Protein AF-A0A1V5NQ70-F1 (afdb_monomer)

Solvent-accessible surface area (backbone atoms only — not comparable to full-atom values): 7126 Å² total; per-residue (Å²): 134,60,54,55,66,75,42,49,72,39,62,86,51,48,35,79,96,20,62,49,10,55,52,23,22,23,37,52,44,26,44,22,33,29,75,64,67,70,37,97,58,72,37,71,41,46,61,62,44,50,56,54,38,46,76,64,59,33,40,82,52,84,67,81,78,81,53,71,70,25,37,38,23,20,29,71,46,52,83,86,73,80,86,53,66,33,72,44,63,37,36,26,32,29,38,72,55,89,96,44,73,30,23,40,28,42,34,48,90,76,28,28,28,37,78,41,57,64,75,75,75,31,58,73,65,48,34,36,38,75,121

Foldseek 3Di:
DQLLVVQFPPQPQLDVVCVGLLQCFQQSAQVSCCVVVQAVDGDSAQVVVVVRNVVSVKDWDDDDVDDFFKKWFFFAADPPPPPDTDTRSGIFTWHDDPPDTWTFGGDSVVSGTHTDRSVVRHDIDTIIDHD

pLDDT: mean 95.33, std 4.66, range [55.78, 98.69]

Nearest PDB structures (foldseek):
  2im9-assembly1_A  TM=5.872E-01  e=6.403E-02  Legionella pneumophila subsp. pneumophila str. Philadelphia 1
  2ct3-assembly1_A  TM=3.508E-01  e=4.558E-01  Homo sapiens
  6vle-assembly1_B  TM=3.197E-01  e=4.846E-01  Homo sapiens
  7a2u-assembly1_A  TM=3.652E-01  e=2.246E+00  Homo sapiens
  4eik-assembly1_A  TM=3.786E-01  e=4.409E+00  Homo sapiens

Secondary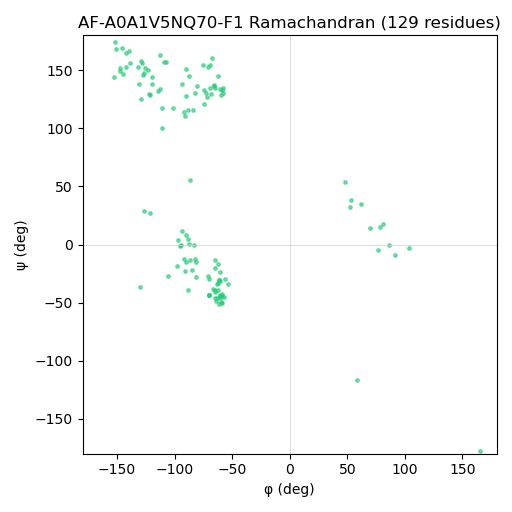 structure (DSSP, 8-state):
--TTGGGTT--TT--GGGGGGTT-HHHHHHHHHHHTTS-SS--S-HHHHHHHHHHTTEEE---SSP-TT-EEEE--S-SSSSSSPPTT-EEEEEEEETTEEEEEEEETTTTEEEEE-TTSSS-EEEEEEE-

Structure (mmCIF, N/CA/C/O backbone):
data_AF-A0A1V5NQ70-F1
#
_entry.id   AF-A0A1V5NQ70-F1
#
loop_
_atom_site.group_PDB
_atom_site.id
_atom_site.type_symbol
_atom_site.label_atom_id
_atom_site.label_alt_id
_atom_site.label_comp_id
_atom_site.label_asym_id
_atom_site.label_entity_id
_atom_site.label_seq_id
_atom_site.pdbx_PDB_ins_code
_atom_site.Cartn_x
_atom_site.Cartn_y
_atom_site.Cartn_z
_atom_site.occupancy
_atom_site.B_iso_or_equiv
_atom_site.auth_seq_id
_atom_site.auth_comp_id
_atom_site.auth_asym_id
_atom_site.auth_atom_id
_atom_site.pdbx_PDB_model_num
ATOM 1 N N . MET A 1 1 ? -1.990 -5.208 17.692 1.00 55.78 1 MET A N 1
ATOM 2 C CA . MET A 1 1 ? -0.879 -4.788 16.805 1.00 55.78 1 MET A CA 1
ATOM 3 C C . MET A 1 1 ? -1.252 -5.185 15.389 1.00 55.78 1 MET A C 1
ATOM 5 O O . MET A 1 1 ? -1.463 -6.371 15.173 1.00 55.78 1 MET A O 1
ATOM 9 N N . SER A 1 2 ? -1.404 -4.233 14.465 1.00 80.94 2 SER A N 1
ATOM 10 C CA . SER A 1 2 ? -1.753 -4.542 13.071 1.00 80.94 2 SER A CA 1
ATOM 11 C C . SER A 1 2 ? -0.662 -5.389 12.400 1.00 80.94 2 SER A C 1
ATOM 13 O O . SER A 1 2 ? 0.524 -5.207 12.679 1.00 80.94 2 SER A O 1
ATOM 15 N N . GLU A 1 3 ? -1.038 -6.313 11.509 1.00 94.56 3 GLU A N 1
ATOM 16 C CA . GLU A 1 3 ? -0.082 -7.167 10.774 1.00 94.56 3 GLU A CA 1
ATOM 17 C C . GLU A 1 3 ? 0.951 -6.343 9.992 1.00 94.56 3 GLU A C 1
ATOM 19 O O . GLU A 1 3 ? 2.108 -6.737 9.875 1.00 94.56 3 GLU A O 1
ATOM 24 N N . ALA A 1 4 ? 0.563 -5.144 9.547 1.00 94.75 4 ALA A N 1
ATOM 25 C CA . ALA A 1 4 ? 1.457 -4.171 8.935 1.00 94.75 4 ALA A CA 1
ATOM 26 C C . ALA A 1 4 ? 2.635 -3.787 9.847 1.00 94.75 4 ALA A C 1
ATOM 28 O O . ALA A 1 4 ? 3.783 -3.768 9.402 1.00 94.75 4 ALA A O 1
ATOM 29 N N . ARG A 1 5 ? 2.381 -3.528 11.138 1.00 94.31 5 ARG A N 1
ATOM 30 C CA . ARG A 1 5 ? 3.427 -3.127 12.094 1.00 94.31 5 ARG A CA 1
ATOM 31 C C . ARG A 1 5 ? 4.485 -4.203 12.297 1.00 94.31 5 ARG A C 1
ATOM 33 O O . ARG A 1 5 ? 5.653 -3.870 12.463 1.00 94.31 5 ARG A O 1
ATOM 40 N N . LYS A 1 6 ? 4.100 -5.479 12.239 1.00 95.38 6 LYS A N 1
ATOM 41 C CA . LYS A 1 6 ? 5.027 -6.607 12.426 1.00 95.38 6 LYS A CA 1
ATOM 42 C C . LYS A 1 6 ? 6.094 -6.696 11.330 1.00 95.38 6 LYS A C 1
ATOM 44 O O . LYS A 1 6 ? 7.117 -7.337 11.535 1.00 95.38 6 LYS A O 1
ATOM 49 N N . LEU A 1 7 ? 5.862 -6.073 10.172 1.00 96.69 7 LEU A N 1
ATOM 50 C CA . LEU A 1 7 ? 6.797 -6.102 9.048 1.00 96.69 7 LEU A CA 1
ATOM 51 C C . LEU A 1 7 ? 7.866 -5.004 9.119 1.00 96.69 7 LEU A C 1
ATOM 53 O O . LEU A 1 7 ? 8.844 -5.075 8.375 1.00 96.69 7 LEU A O 1
ATOM 57 N N . ILE A 1 8 ? 7.701 -3.996 9.980 1.00 96.44 8 ILE A N 1
ATOM 58 C CA . ILE A 1 8 ? 8.626 -2.860 10.083 1.00 96.44 8 ILE A CA 1
ATOM 59 C C . ILE A 1 8 ? 10.039 -3.361 10.408 1.00 96.44 8 ILE A C 1
ATOM 61 O O . ILE A 1 8 ? 10.235 -4.167 11.311 1.00 96.44 8 ILE A O 1
ATOM 65 N N . GLY A 1 9 ? 11.027 -2.890 9.645 1.00 96.31 9 GLY A N 1
ATOM 66 C CA . GLY A 1 9 ? 12.431 -3.285 9.787 1.00 96.31 9 GLY A CA 1
ATOM 67 C C . GLY A 1 9 ? 12.775 -4.665 9.217 1.00 96.31 9 GLY A C 1
ATOM 68 O O . GLY A 1 9 ? 13.951 -5.018 9.170 1.00 96.31 9 GLY A O 1
ATOM 69 N N . SER A 1 10 ? 11.794 -5.438 8.741 1.00 96.12 10 SER A N 1
ATOM 70 C CA . SER A 1 10 ? 12.039 -6.778 8.210 1.00 96.12 10 SER A CA 1
ATOM 71 C C . SER A 1 10 ? 12.875 -6.753 6.927 1.00 96.12 10 SER A C 1
ATOM 73 O O . SER A 1 10 ? 12.619 -5.976 6.006 1.00 96.12 10 SER A O 1
ATOM 75 N N . THR A 1 11 ? 13.846 -7.659 6.831 1.00 96.25 11 THR A N 1
ATOM 76 C CA . THR A 1 11 ? 14.681 -7.861 5.636 1.00 96.25 11 THR A CA 1
ATOM 77 C C . THR A 1 11 ? 14.164 -8.968 4.715 1.00 96.25 11 THR A C 1
ATOM 79 O O . THR A 1 11 ? 14.732 -9.175 3.645 1.00 96.25 11 THR A O 1
ATOM 82 N N . GLN A 1 12 ? 13.062 -9.642 5.073 1.00 96.50 12 GLN A N 1
ATOM 83 C CA . GLN A 1 12 ? 12.509 -10.775 4.311 1.00 96.50 12 GLN A CA 1
ATOM 84 C C . GLN A 1 12 ? 12.056 -10.408 2.886 1.00 96.50 12 GLN A C 1
ATOM 86 O O . GLN A 1 12 ? 11.862 -11.282 2.052 1.00 96.50 12 GLN A O 1
ATOM 91 N N . PHE A 1 13 ? 11.882 -9.114 2.601 1.00 96.81 13 PHE A N 1
ATOM 92 C CA . PHE A 1 13 ? 11.451 -8.599 1.299 1.00 96.81 13 PHE A CA 1
ATOM 93 C C . PHE A 1 13 ? 12.616 -8.282 0.354 1.00 96.81 13 PHE A C 1
ATOM 95 O O . PHE A 1 13 ? 12.406 -7.711 -0.713 1.00 96.81 13 PHE A O 1
ATOM 102 N N . ARG A 1 14 ? 13.850 -8.645 0.719 1.00 96.25 14 ARG A N 1
ATOM 103 C CA . ARG A 1 14 ? 15.037 -8.498 -0.135 1.00 96.25 14 ARG A CA 1
ATOM 104 C C . ARG A 1 14 ? 15.213 -9.714 -1.041 1.00 96.25 14 ARG A C 1
ATOM 106 O O . ARG A 1 14 ? 16.245 -10.377 -1.019 1.00 96.25 14 ARG A O 1
ATOM 113 N N . THR A 1 15 ? 14.176 -10.022 -1.808 1.00 95.81 15 THR A N 1
ATOM 114 C CA . THR A 1 15 ? 14.115 -11.195 -2.686 1.00 95.81 15 THR A CA 1
ATOM 115 C C . THR A 1 15 ? 14.222 -10.793 -4.158 1.00 95.81 15 THR A C 1
ATOM 117 O O . THR A 1 15 ? 13.950 -9.648 -4.520 1.00 95.81 15 THR A O 1
ATOM 120 N N . ALA A 1 16 ? 14.648 -11.727 -5.013 1.00 96.31 16 ALA A N 1
ATOM 121 C CA . ALA A 1 16 ? 14.955 -11.450 -6.419 1.00 96.31 16 ALA A CA 1
ATOM 122 C C . ALA A 1 16 ? 13.744 -10.950 -7.233 1.00 96.31 16 ALA A C 1
ATOM 124 O O . ALA A 1 16 ? 13.896 -10.088 -8.090 1.00 96.31 16 ALA A O 1
ATOM 125 N N . ASP A 1 17 ? 12.536 -11.422 -6.918 1.00 95.44 17 ASP A N 1
ATOM 126 C CA . ASP A 1 17 ? 11.275 -11.030 -7.568 1.00 95.44 17 ASP A CA 1
ATOM 127 C C . ASP A 1 17 ? 10.887 -9.555 -7.358 1.00 95.44 17 ASP A C 1
ATOM 129 O O . ASP A 1 17 ? 10.008 -9.044 -8.045 1.00 95.44 17 ASP A O 1
ATOM 133 N N . VAL A 1 18 ? 11.535 -8.860 -6.420 1.00 94.62 18 VAL A N 1
ATOM 134 C CA . VAL A 1 18 ? 11.312 -7.434 -6.120 1.00 94.62 18 VAL A CA 1
ATOM 135 C C . VAL A 1 18 ? 12.610 -6.632 -6.160 1.00 94.62 18 VAL A C 1
ATOM 137 O O . VAL A 1 18 ? 12.762 -5.645 -5.430 1.00 94.62 18 VAL A O 1
ATOM 140 N N . ASP A 1 19 ? 13.558 -7.091 -6.980 1.00 95.56 19 ASP A N 1
ATOM 141 C CA . ASP A 1 19 ? 14.886 -6.498 -7.141 1.00 95.56 19 ASP A CA 1
ATOM 142 C C . ASP A 1 19 ? 15.546 -6.211 -5.781 1.00 95.56 19 ASP A C 1
ATOM 144 O O . ASP A 1 19 ? 15.872 -5.080 -5.414 1.00 95.56 19 ASP A O 1
ATOM 148 N N . TYR A 1 20 ? 15.612 -7.253 -4.949 1.00 94.56 20 TYR A N 1
ATOM 149 C CA . TYR A 1 20 ? 16.228 -7.228 -3.621 1.00 94.56 20 TYR A CA 1
ATOM 150 C C . TYR A 1 20 ? 15.724 -6.096 -2.707 1.00 94.56 20 TYR A C 1
ATOM 152 O O . TYR A 1 20 ? 16.447 -5.613 -1.832 1.00 94.56 20 TYR A O 1
ATOM 160 N N . GLY A 1 21 ? 14.453 -5.710 -2.864 1.00 88.94 21 GLY A N 1
ATOM 161 C CA . GLY A 1 21 ? 13.767 -4.718 -2.036 1.00 88.94 21 GLY A CA 1
ATOM 162 C C . GLY A 1 21 ? 13.593 -3.348 -2.694 1.00 88.94 21 GLY A C 1
ATOM 163 O O . GLY A 1 21 ? 12.950 -2.482 -2.093 1.00 88.94 21 GLY A O 1
ATOM 164 N N . ASN A 1 22 ? 14.109 -3.134 -3.908 1.00 91.62 22 ASN A N 1
ATOM 165 C CA . ASN A 1 22 ? 13.921 -1.877 -4.637 1.00 91.62 22 ASN A CA 1
ATOM 166 C C . ASN A 1 22 ? 12.467 -1.704 -5.119 1.00 91.62 22 ASN A C 1
ATOM 168 O O . ASN A 1 22 ? 11.970 -0.578 -5.153 1.00 91.62 22 ASN A O 1
ATOM 172 N N . LEU A 1 23 ? 11.755 -2.801 -5.403 1.00 92.62 23 LEU A N 1
ATOM 173 C CA . LEU A 1 23 ? 10.385 -2.800 -5.946 1.00 92.62 23 LEU A CA 1
ATOM 174 C C . LEU A 1 23 ? 9.377 -3.532 -5.038 1.00 92.62 23 LEU A C 1
ATOM 176 O O . LEU A 1 23 ? 8.363 -4.054 -5.488 1.00 92.62 23 LEU A O 1
ATOM 180 N N . ALA A 1 24 ? 9.643 -3.586 -3.730 1.00 95.50 24 ALA A N 1
ATOM 181 C CA . ALA A 1 24 ? 8.886 -4.436 -2.807 1.00 95.50 24 ALA A CA 1
ATOM 182 C C . ALA A 1 24 ? 7.628 -3.798 -2.184 1.00 95.50 24 ALA A C 1
ATOM 184 O O . ALA A 1 24 ? 7.011 -4.415 -1.317 1.00 95.50 24 ALA A O 1
ATOM 185 N N . CYS A 1 25 ? 7.227 -2.581 -2.568 1.00 96.88 25 CYS A N 1
ATOM 186 C CA . CYS A 1 25 ? 6.134 -1.858 -1.897 1.00 96.88 25 CYS A CA 1
ATOM 187 C C . CYS A 1 25 ? 4.803 -2.618 -1.904 1.00 96.88 25 CYS A C 1
ATOM 189 O O . CYS A 1 25 ? 4.231 -2.851 -0.837 1.00 96.88 25 CYS A O 1
ATOM 191 N N . ALA A 1 26 ? 4.366 -3.095 -3.069 1.00 97.56 26 ALA A N 1
ATOM 192 C CA . ALA A 1 26 ? 3.159 -3.907 -3.185 1.00 97.56 26 ALA A CA 1
ATOM 193 C C . ALA A 1 26 ? 3.295 -5.253 -2.463 1.00 97.56 26 ALA A C 1
ATOM 195 O O . ALA A 1 26 ? 2.370 -5.661 -1.761 1.00 97.56 26 ALA A O 1
ATOM 196 N N . LYS A 1 27 ? 4.467 -5.900 -2.531 1.00 98.25 27 LYS A N 1
ATOM 197 C CA . LYS A 1 27 ? 4.720 -7.176 -1.842 1.00 98.25 27 LYS A CA 1
ATOM 198 C C . LYS A 1 27 ? 4.563 -7.049 -0.329 1.00 98.25 27 LYS A C 1
ATOM 200 O O . LYS A 1 27 ? 3.915 -7.884 0.295 1.00 98.25 27 LYS A O 1
ATOM 205 N N . VAL A 1 28 ? 5.134 -5.998 0.258 1.00 98.19 28 VAL A N 1
ATOM 206 C CA . VAL A 1 28 ? 5.040 -5.701 1.695 1.00 98.19 28 VAL A CA 1
ATOM 207 C C . VAL A 1 28 ? 3.590 -5.473 2.107 1.00 98.19 28 VAL A C 1
ATOM 209 O O . VAL A 1 28 ? 3.107 -6.106 3.047 1.00 98.19 28 VAL A O 1
ATOM 212 N N . VAL A 1 29 ? 2.879 -4.603 1.385 1.00 98.19 29 VAL A N 1
ATOM 213 C CA . VAL A 1 29 ? 1.486 -4.261 1.700 1.00 98.19 29 VAL A CA 1
ATOM 214 C C . VAL A 1 29 ? 0.569 -5.467 1.547 1.00 98.19 29 VAL A C 1
ATOM 216 O O . VAL A 1 29 ? -0.181 -5.785 2.467 1.00 98.19 29 VAL A O 1
ATOM 219 N N . THR A 1 30 ? 0.651 -6.191 0.435 1.00 98.25 3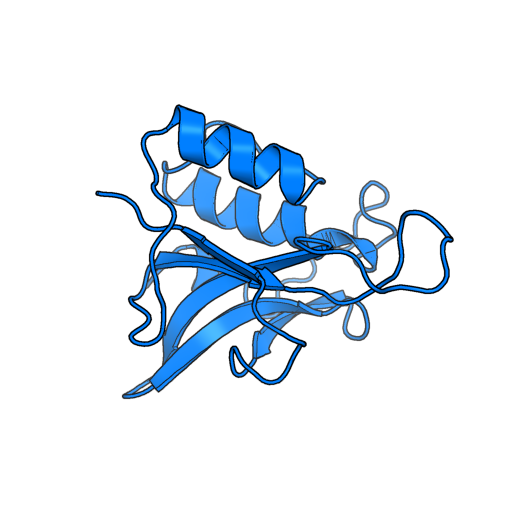0 THR A N 1
ATOM 220 C CA . THR A 1 30 ? -0.219 -7.351 0.207 1.00 98.25 30 THR A CA 1
ATOM 221 C C . THR A 1 30 ? 0.127 -8.533 1.102 1.00 98.25 30 THR A C 1
ATOM 223 O O . THR A 1 30 ? -0.774 -9.275 1.477 1.00 98.25 30 THR A O 1
ATOM 226 N N . THR A 1 31 ? 1.378 -8.666 1.552 1.00 98.38 31 THR A N 1
ATOM 227 C CA . THR A 1 31 ? 1.742 -9.625 2.608 1.00 98.38 31 THR A CA 1
ATOM 228 C C . THR A 1 31 ? 1.075 -9.262 3.934 1.00 98.38 31 THR A C 1
ATOM 230 O O . THR A 1 31 ? 0.472 -10.128 4.563 1.00 98.38 31 THR A O 1
ATOM 233 N N . ALA A 1 32 ? 1.108 -7.990 4.348 1.00 98.06 32 ALA A N 1
ATOM 234 C CA . ALA A 1 32 ? 0.402 -7.544 5.552 1.00 98.06 32 ALA A CA 1
ATOM 235 C C . ALA A 1 32 ? -1.117 -7.762 5.447 1.00 98.06 32 ALA A C 1
ATOM 237 O O . ALA A 1 32 ? -1.731 -8.264 6.387 1.00 98.06 32 ALA A O 1
ATOM 238 N N . LEU A 1 33 ? -1.717 -7.423 4.301 1.00 98.00 33 LEU A N 1
ATOM 239 C CA . LEU A 1 33 ? -3.148 -7.616 4.050 1.00 98.00 33 LEU A CA 1
ATOM 240 C C . LEU A 1 33 ? -3.532 -9.100 4.031 1.00 98.00 33 LEU A C 1
ATOM 242 O O . LEU A 1 33 ? -4.552 -9.465 4.611 1.00 98.00 33 LEU A O 1
ATOM 246 N N . LYS A 1 34 ? -2.708 -9.961 3.425 1.00 98.19 34 LYS A N 1
ATOM 247 C CA . LYS A 1 34 ? -2.906 -11.414 3.436 1.00 98.19 34 LYS A CA 1
ATOM 248 C C . LYS A 1 34 ? -2.818 -11.987 4.844 1.00 98.19 34 LYS A C 1
ATOM 250 O O . LYS A 1 34 ? -3.692 -12.746 5.248 1.00 98.19 34 LYS A O 1
ATOM 255 N N . ASN A 1 35 ? -1.810 -11.587 5.616 1.00 97.56 35 ASN A N 1
ATOM 256 C CA . ASN A 1 35 ? -1.664 -12.019 7.007 1.00 97.56 35 ASN A CA 1
ATOM 257 C C . ASN A 1 35 ? -2.854 -11.574 7.873 1.00 97.56 35 ASN A C 1
ATOM 259 O O . ASN A 1 35 ? -3.219 -12.272 8.813 1.00 97.56 35 ASN A O 1
ATOM 263 N N . ALA A 1 36 ? -3.482 -10.442 7.539 1.00 96.06 36 ALA A N 1
ATOM 264 C CA . ALA A 1 36 ? -4.686 -9.945 8.203 1.00 96.06 36 ALA A CA 1
ATOM 265 C C . ALA A 1 36 ? -5.994 -10.579 7.682 1.00 96.06 36 ALA A C 1
ATOM 267 O O . ALA A 1 36 ? -7.071 -10.204 8.142 1.00 96.06 36 ALA A O 1
ATOM 268 N N . GLY A 1 37 ? -5.930 -11.486 6.698 1.00 96.12 37 GLY A N 1
ATOM 269 C CA . GLY A 1 37 ? -7.105 -12.085 6.054 1.00 96.12 37 GLY A CA 1
ATOM 270 C C . GLY A 1 37 ? -7.908 -11.121 5.169 1.00 96.12 37 GLY A C 1
ATOM 271 O O . GLY A 1 37 ? -9.052 -11.405 4.822 1.00 96.12 37 GLY A O 1
ATOM 272 N N . ALA A 1 38 ? -7.347 -9.960 4.816 1.00 96.50 38 ALA A N 1
ATOM 273 C CA . ALA A 1 38 ? -7.995 -8.981 3.944 1.00 96.50 38 ALA A CA 1
ATOM 274 C C . ALA A 1 38 ? -7.859 -9.326 2.452 1.00 96.50 38 ALA A C 1
ATOM 276 O O . ALA A 1 38 ? -8.733 -8.961 1.666 1.00 96.50 38 ALA A O 1
ATOM 277 N N . LEU A 1 39 ? -6.784 -10.027 2.081 1.00 97.25 39 LEU A N 1
ATOM 278 C CA . LEU A 1 39 ? -6.524 -10.569 0.746 1.00 97.25 39 LEU A CA 1
ATOM 279 C C . LEU A 1 39 ? -6.180 -12.060 0.848 1.00 97.25 39 LEU A C 1
ATOM 281 O O . LEU A 1 39 ? -5.673 -12.508 1.873 1.00 97.25 39 LEU A O 1
ATOM 285 N N . ASP A 1 40 ? -6.391 -12.814 -0.230 1.00 97.00 40 ASP A N 1
ATOM 286 C CA . ASP A 1 40 ? -6.076 -14.253 -0.253 1.00 97.00 40 ASP A CA 1
ATOM 287 C C . ASP A 1 40 ? -4.641 -14.524 -0.750 1.00 97.00 40 ASP A C 1
ATOM 289 O O . ASP A 1 40 ? -4.040 -15.556 -0.445 1.00 97.00 40 ASP A O 1
ATOM 293 N N . SER A 1 41 ? -4.064 -13.585 -1.505 1.00 97.31 41 SER A N 1
ATOM 294 C CA . SER A 1 41 ? -2.766 -13.721 -2.169 1.00 97.31 41 SER A CA 1
ATOM 295 C C . SER A 1 41 ? -1.934 -12.434 -2.100 1.00 97.31 41 SER A C 1
ATOM 297 O O . SER A 1 41 ? -2.418 -11.365 -1.728 1.00 97.31 41 SER A O 1
ATOM 299 N N . VAL A 1 42 ? -0.644 -12.566 -2.422 1.00 97.81 42 VAL A N 1
ATOM 300 C CA . VAL A 1 42 ? 0.320 -11.460 -2.513 1.00 97.81 42 VAL A CA 1
ATOM 301 C C . VAL A 1 42 ? 0.376 -10.972 -3.960 1.00 97.81 42 VAL A C 1
ATOM 303 O O . VAL A 1 42 ? 0.421 -11.788 -4.877 1.00 97.81 42 VAL A O 1
ATOM 306 N N . SER A 1 43 ? 0.427 -9.654 -4.154 1.00 97.25 43 SER A N 1
ATOM 307 C CA . SER A 1 43 ? 0.657 -9.014 -5.452 1.00 97.25 43 SER A CA 1
ATOM 308 C C . SER A 1 43 ? 1.924 -8.166 -5.410 1.00 97.25 43 SER A C 1
ATOM 310 O O . SER A 1 43 ? 2.239 -7.528 -4.404 1.00 97.25 43 SER A O 1
ATOM 312 N N . LEU A 1 44 ? 2.647 -8.145 -6.529 1.00 96.88 44 LEU A N 1
ATOM 313 C CA . LEU A 1 44 ? 3.824 -7.297 -6.727 1.00 96.88 44 LEU A CA 1
ATOM 314 C C . LEU A 1 44 ? 3.479 -5.971 -7.425 1.00 96.88 44 LEU A C 1
ATOM 316 O O . LEU A 1 44 ? 4.360 -5.144 -7.634 1.00 96.88 44 LEU A O 1
ATOM 320 N N . ASN A 1 45 ? 2.205 -5.741 -7.762 1.00 96.00 45 ASN A N 1
ATOM 321 C CA . ASN A 1 45 ? 1.749 -4.566 -8.501 1.00 96.00 45 ASN A CA 1
ATOM 322 C C . ASN A 1 45 ? 0.705 -3.766 -7.701 1.00 96.00 45 ASN A C 1
ATOM 324 O O . ASN A 1 45 ? -0.299 -4.315 -7.237 1.00 96.00 45 ASN A O 1
ATOM 328 N N . CYS A 1 46 ? 0.926 -2.455 -7.561 1.00 97.06 46 CYS A N 1
ATOM 329 C CA . CYS A 1 46 ? 0.030 -1.552 -6.833 1.00 97.06 46 CYS A CA 1
ATOM 330 C C . CYS A 1 46 ? -1.381 -1.494 -7.438 1.00 97.06 46 CYS A C 1
ATOM 332 O O . CYS A 1 46 ? -2.354 -1.562 -6.696 1.00 97.06 46 CYS A O 1
ATOM 334 N N . ARG A 1 47 ? -1.506 -1.422 -8.769 1.00 95.56 47 ARG A N 1
ATOM 335 C CA . ARG A 1 47 ? -2.803 -1.312 -9.458 1.00 95.56 47 ARG A CA 1
ATOM 336 C C . ARG A 1 47 ? -3.584 -2.614 -9.353 1.00 95.56 47 ARG A C 1
ATOM 338 O O . ARG A 1 47 ? -4.730 -2.594 -8.933 1.00 95.56 47 ARG A O 1
ATOM 345 N N . SER A 1 48 ? -2.922 -3.753 -9.554 1.00 97.06 48 SER A N 1
ATOM 346 C CA . SER A 1 48 ? -3.556 -5.054 -9.303 1.00 97.06 48 SER A CA 1
ATOM 347 C C . SER A 1 48 ? -3.993 -5.211 -7.842 1.00 97.06 48 SER A C 1
ATOM 349 O O . SER A 1 48 ? -4.986 -5.869 -7.562 1.00 97.06 48 SER A O 1
ATOM 351 N N . THR A 1 49 ? -3.279 -4.594 -6.891 1.00 97.88 49 THR A N 1
ATOM 352 C CA . THR A 1 49 ? -3.700 -4.580 -5.479 1.00 97.88 49 THR A CA 1
ATOM 353 C C . THR A 1 49 ? -4.994 -3.785 -5.282 1.00 97.88 49 THR A C 1
ATOM 355 O O . THR A 1 49 ? -5.839 -4.216 -4.501 1.00 97.88 49 THR A O 1
ATOM 358 N N . VAL A 1 50 ? -5.183 -2.669 -5.997 1.00 98.06 50 VAL A N 1
ATOM 359 C CA . VAL A 1 50 ? 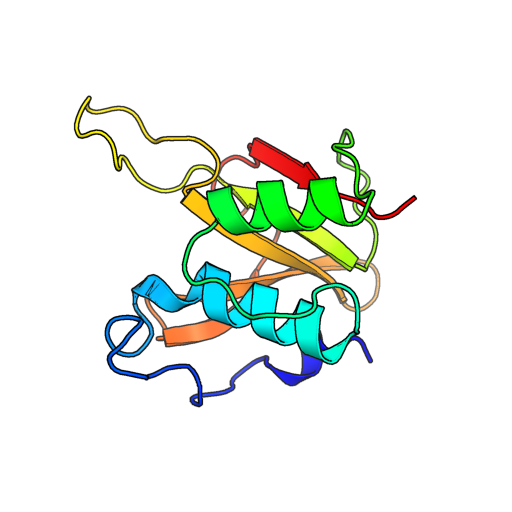-6.450 -1.913 -5.998 1.00 98.06 50 VAL A CA 1
ATOM 360 C C . VAL A 1 50 ? -7.591 -2.800 -6.493 1.00 98.06 50 VAL A C 1
ATOM 362 O O . VAL A 1 50 ? -8.582 -2.951 -5.778 1.00 98.06 50 VAL A O 1
ATOM 365 N N . ASP A 1 51 ? -7.411 -3.474 -7.632 1.00 97.94 51 ASP A N 1
ATOM 366 C CA . ASP A 1 51 ? -8.429 -4.371 -8.199 1.00 97.94 51 ASP A CA 1
ATOM 367 C C . ASP A 1 51 ? -8.804 -5.494 -7.218 1.00 97.94 51 ASP A C 1
ATOM 369 O O . ASP A 1 51 ? -9.982 -5.778 -6.985 1.00 97.94 51 ASP A O 1
ATOM 373 N N . MET A 1 52 ? -7.803 -6.104 -6.572 1.00 97.94 52 MET A N 1
ATOM 374 C CA . MET A 1 52 ? -8.014 -7.139 -5.554 1.00 97.94 52 MET A CA 1
ATOM 375 C C . MET A 1 52 ? -8.791 -6.618 -4.338 1.00 97.94 52 MET A C 1
ATOM 377 O O . MET A 1 52 ? -9.634 -7.331 -3.790 1.00 97.94 52 MET A O 1
ATOM 381 N N . LEU A 1 53 ? -8.519 -5.390 -3.895 1.00 98.19 53 LEU A N 1
ATOM 382 C CA . LEU A 1 53 ? -9.217 -4.775 -2.767 1.00 98.19 53 LEU A CA 1
ATOM 383 C C . LEU A 1 53 ? -10.667 -4.436 -3.124 1.00 98.19 53 LEU A C 1
ATOM 385 O O . LEU A 1 53 ? -11.569 -4.745 -2.339 1.00 98.19 53 LEU A O 1
ATOM 389 N N . HIS A 1 54 ? -10.921 -3.874 -4.310 1.00 98.19 54 HIS A N 1
ATOM 390 C CA . HIS A 1 54 ? -12.285 -3.656 -4.808 1.00 98.19 54 HIS A CA 1
ATOM 391 C C . HIS A 1 54 ? -13.060 -4.974 -4.912 1.00 98.19 54 HIS A C 1
ATOM 393 O O . HIS A 1 54 ? -14.193 -5.047 -4.437 1.00 98.19 54 HIS A O 1
ATOM 399 N N . ALA A 1 55 ? -12.435 -6.044 -5.415 1.00 97.56 55 ALA A N 1
ATOM 400 C CA . ALA A 1 55 ? -13.039 -7.380 -5.455 1.00 97.56 55 ALA A CA 1
ATOM 401 C C . ALA A 1 55 ? -13.382 -7.932 -4.055 1.00 97.56 55 ALA A C 1
ATOM 403 O O . ALA A 1 55 ? -14.278 -8.762 -3.910 1.00 97.56 55 ALA A O 1
ATOM 404 N N . LYS A 1 56 ? -12.706 -7.446 -3.007 1.00 97.12 56 LYS A N 1
ATOM 405 C CA . LYS A 1 56 ? -12.990 -7.746 -1.592 1.00 97.12 56 LYS A CA 1
ATOM 406 C C . LYS A 1 56 ? -13.925 -6.728 -0.923 1.00 97.12 56 LYS A C 1
ATOM 408 O O . LYS A 1 56 ? -14.058 -6.740 0.302 1.00 97.12 56 LYS A O 1
ATOM 413 N N . GLY A 1 57 ? -14.570 -5.853 -1.697 1.00 97.19 57 GLY A N 1
ATOM 414 C CA . GLY A 1 57 ? -15.565 -4.889 -1.217 1.00 97.19 57 GLY A CA 1
ATOM 415 C C . GLY A 1 57 ? -14.988 -3.647 -0.532 1.00 97.19 57 GLY A C 1
ATOM 416 O O . GLY A 1 57 ? -15.715 -2.934 0.168 1.00 97.19 57 GLY A O 1
ATOM 417 N N . TRP A 1 58 ? -13.691 -3.378 -0.696 1.00 98.06 58 TRP A N 1
ATOM 418 C CA . TRP A 1 58 ? -13.102 -2.110 -0.267 1.00 98.06 58 TRP A CA 1
ATOM 419 C C . TRP A 1 58 ? -13.578 -0.977 -1.171 1.00 98.06 58 TRP A C 1
ATOM 421 O O . TRP A 1 58 ? -13.907 -1.196 -2.336 1.00 98.06 58 TRP A O 1
ATOM 431 N N . LYS A 1 59 ? -13.608 0.241 -0.635 1.00 98.00 59 LYS A N 1
ATOM 432 C CA . LYS A 1 59 ? -14.074 1.432 -1.349 1.00 98.00 59 LYS A CA 1
ATOM 433 C C . LYS A 1 59 ? -13.029 2.527 -1.308 1.00 98.00 59 LYS A C 1
ATOM 435 O O . LYS A 1 59 ? -12.330 2.678 -0.306 1.00 98.00 59 LYS A O 1
ATOM 440 N N . ASP A 1 60 ? -12.982 3.315 -2.373 1.00 97.81 60 ASP A N 1
ATOM 441 C CA . ASP A 1 60 ? -12.245 4.570 -2.380 1.00 97.81 60 ASP A CA 1
ATOM 442 C C . ASP A 1 60 ? -12.941 5.586 -1.476 1.00 97.81 60 ASP A C 1
ATOM 444 O O . ASP A 1 60 ? -14.166 5.733 -1.504 1.00 97.81 60 ASP A O 1
ATOM 448 N N . VAL A 1 61 ? -12.160 6.279 -0.655 1.00 97.62 61 VAL A N 1
ATOM 449 C CA . VAL A 1 61 ? -12.650 7.291 0.282 1.00 97.62 61 VAL A CA 1
ATOM 450 C C . VAL A 1 61 ? -11.819 8.560 0.179 1.00 97.62 61 VAL A C 1
ATOM 452 O O . VAL A 1 61 ? -10.633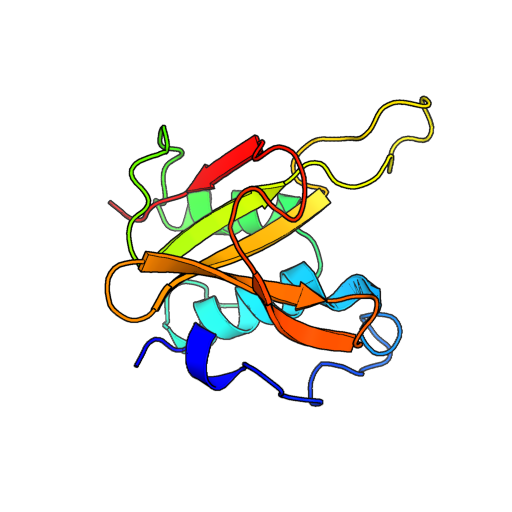 8.530 -0.144 1.00 97.62 61 VAL A O 1
ATOM 455 N N . SER A 1 62 ? -12.433 9.692 0.510 1.00 95.56 62 SER A N 1
ATOM 456 C CA . SER A 1 62 ? -11.701 10.941 0.702 1.00 95.56 62 SER A CA 1
ATOM 457 C C . SER A 1 62 ? -10.945 10.901 2.031 1.00 95.56 62 SER A C 1
ATO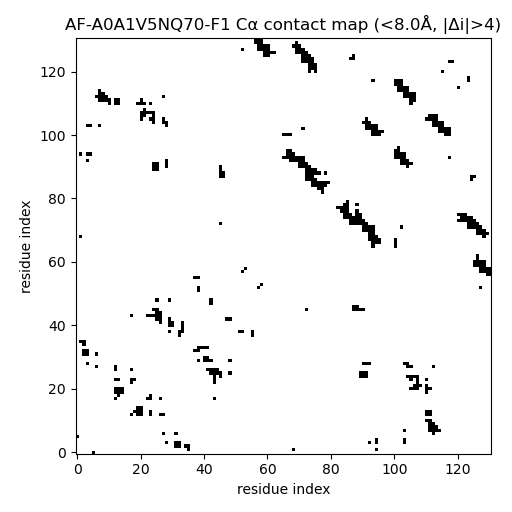M 459 O O . SER A 1 62 ? -11.507 10.538 3.068 1.00 95.56 62 SER A O 1
ATOM 461 N N . ALA A 1 63 ? -9.672 11.288 2.003 1.00 91.00 63 ALA A N 1
ATOM 462 C CA . ALA A 1 63 ? -8.848 11.461 3.189 1.00 91.00 63 ALA A CA 1
ATOM 463 C C . ALA A 1 63 ? -7.921 12.675 3.006 1.00 91.00 63 ALA A C 1
ATOM 465 O O . ALA A 1 63 ? -7.554 12.983 1.868 1.00 91.00 63 ALA A O 1
ATOM 466 N N . PRO A 1 64 ? -7.507 13.341 4.099 1.00 89.19 64 PRO A N 1
ATOM 467 C CA . PRO A 1 64 ? -7.827 13.051 5.508 1.00 89.19 64 PRO A CA 1
ATOM 468 C C . PRO A 1 64 ? -9.317 13.274 5.885 1.00 89.19 64 PRO A C 1
ATOM 470 O O . PRO A 1 64 ? -10.015 13.982 5.162 1.00 89.19 64 PRO A O 1
ATOM 473 N N . PRO A 1 65 ? -9.819 12.680 6.997 1.00 93.06 65 PRO A N 1
ATOM 474 C CA . PRO A 1 65 ? -9.075 11.918 8.005 1.00 93.06 65 PRO A CA 1
ATOM 475 C C . PRO A 1 65 ? -8.775 10.464 7.600 1.00 93.06 65 PRO A C 1
ATOM 477 O O . PRO A 1 65 ? -9.641 9.723 7.118 1.00 93.06 65 PRO A O 1
ATOM 480 N N . TYR A 1 66 ? -7.534 10.048 7.865 1.00 95.62 66 TYR A N 1
ATOM 481 C CA . TYR A 1 66 ? -7.109 8.652 7.765 1.00 95.62 66 TYR A CA 1
ATOM 482 C C . TYR A 1 66 ? -7.628 7.827 8.949 1.00 95.62 66 TYR A C 1
ATOM 484 O O . TYR A 1 66 ? -7.858 8.354 10.041 1.00 95.62 66 TYR A O 1
ATOM 492 N N . LYS A 1 67 ? -7.784 6.522 8.735 1.00 95.38 67 LYS A N 1
ATOM 493 C CA . LYS A 1 67 ? -8.076 5.523 9.766 1.00 95.38 67 LYS A CA 1
ATOM 494 C C . LYS A 1 67 ? -7.036 4.409 9.708 1.00 95.38 67 LYS A C 1
ATOM 496 O O . LYS A 1 67 ? -6.468 4.125 8.656 1.00 95.38 67 LYS A O 1
ATOM 501 N N . GLU A 1 68 ? -6.785 3.771 10.848 1.00 95.44 68 GLU A N 1
ATOM 502 C CA . GLU A 1 68 ? -5.921 2.591 10.888 1.00 95.44 68 GLU A CA 1
ATOM 503 C C . GLU A 1 68 ? -6.492 1.490 9.984 1.00 95.44 68 GLU A C 1
ATOM 505 O O . GLU A 1 68 ? -7.687 1.204 10.026 1.00 95.44 68 GLU A O 1
ATOM 510 N N . GLY A 1 69 ? -5.630 0.890 9.163 1.00 96.19 69 GLY A N 1
ATOM 511 C CA . GLY A 1 69 ? -6.002 -0.121 8.177 1.00 96.19 69 GLY A CA 1
ATOM 512 C C . GLY A 1 69 ? -6.330 0.423 6.786 1.00 96.19 69 GLY A C 1
ATOM 513 O O . GLY A 1 69 ? -6.440 -0.384 5.866 1.00 96.19 69 GLY A O 1
ATOM 514 N N . ASP A 1 70 ? -6.434 1.744 6.596 1.00 97.88 70 ASP A N 1
ATOM 515 C CA . ASP A 1 70 ? -6.572 2.315 5.252 1.00 97.88 70 ASP A CA 1
ATOM 516 C C . ASP A 1 70 ? -5.382 1.914 4.378 1.00 97.88 70 ASP A C 1
ATOM 518 O O . ASP A 1 70 ? -4.226 2.031 4.792 1.00 97.88 70 ASP A O 1
ATOM 522 N N . VAL A 1 71 ? -5.655 1.492 3.148 1.00 98.31 71 VAL A N 1
ATOM 523 C CA . VAL A 1 71 ? -4.620 1.316 2.128 1.00 98.31 71 VAL A CA 1
ATOM 524 C C . VAL A 1 71 ? -4.480 2.633 1.384 1.00 98.31 71 VAL A C 1
ATOM 526 O O . VAL A 1 71 ? -5.464 3.192 0.912 1.00 98.31 71 VAL A O 1
ATOM 529 N N . ILE A 1 72 ? -3.262 3.144 1.287 1.00 98.38 72 ILE A N 1
ATOM 530 C CA . ILE A 1 72 ? -2.962 4.440 0.682 1.00 98.38 72 ILE A CA 1
ATOM 531 C C . ILE A 1 72 ? -2.017 4.254 -0.498 1.00 98.38 72 ILE A C 1
ATOM 533 O O . ILE A 1 72 ? -1.080 3.456 -0.425 1.00 98.38 72 ILE A O 1
ATOM 537 N N . LEU A 1 73 ? -2.271 4.980 -1.584 1.00 98.44 73 LEU A N 1
ATOM 538 C CA . LEU A 1 73 ? -1.432 4.980 -2.772 1.00 98.44 73 LEU A CA 1
ATOM 539 C C . LEU A 1 73 ? -0.945 6.387 -3.106 1.00 98.44 73 LEU A C 1
ATOM 541 O O . LEU A 1 73 ? -1.617 7.384 -2.826 1.00 98.44 73 LEU A O 1
ATOM 545 N N . TRP A 1 74 ? 0.234 6.445 -3.719 1.00 98.12 74 TRP A N 1
ATOM 546 C CA . TRP A 1 74 ? 0.902 7.688 -4.084 1.00 98.12 74 TRP A CA 1
ATOM 547 C C . TRP A 1 74 ? 1.340 7.714 -5.540 1.00 98.12 74 TRP A C 1
ATOM 549 O O . TRP A 1 74 ? 1.610 6.678 -6.151 1.00 98.12 74 TRP A O 1
ATOM 559 N N . LYS A 1 75 ? 1.526 8.940 -6.029 1.00 96.25 75 LYS A N 1
ATOM 560 C CA . LYS A 1 75 ? 2.234 9.279 -7.263 1.00 96.25 75 LYS A CA 1
ATOM 561 C C . LYS A 1 75 ? 3.713 9.544 -6.966 1.00 96.25 75 LYS A C 1
ATOM 563 O O . LYS A 1 75 ? 4.044 10.514 -6.286 1.00 96.25 75 LYS A O 1
ATOM 568 N N . THR A 1 76 ? 4.616 8.706 -7.471 1.00 95.06 76 THR A N 1
ATOM 569 C CA . THR A 1 76 ? 6.052 8.733 -7.112 1.00 95.06 76 THR A CA 1
ATOM 570 C C . THR A 1 76 ? 7.009 8.734 -8.302 1.00 95.06 76 THR A C 1
ATOM 572 O O . THR A 1 76 ? 8.013 9.452 -8.234 1.00 95.06 76 THR A O 1
ATOM 575 N N . TYR A 1 77 ? 6.703 8.025 -9.391 1.00 91.69 77 TYR A N 1
ATOM 576 C CA . TYR A 1 77 ? 7.531 7.958 -10.603 1.00 91.69 77 TYR A CA 1
ATOM 577 C C . TYR A 1 77 ? 6.676 7.935 -11.877 1.00 91.69 77 TYR A C 1
ATOM 579 O O . TYR A 1 77 ? 5.465 7.755 -11.809 1.00 91.69 77 TYR A O 1
ATOM 587 N N . ASP A 1 78 ? 7.314 8.183 -13.015 1.00 93.38 78 ASP A N 1
ATOM 588 C CA . ASP A 1 78 ? 6.732 8.057 -14.353 1.00 93.38 78 ASP A CA 1
ATOM 589 C C . ASP A 1 78 ? 7.007 6.631 -14.855 1.00 93.38 78 ASP A C 1
ATOM 591 O O . ASP A 1 78 ? 8.166 6.248 -15.026 1.00 93.38 78 ASP A O 1
ATOM 595 N N . TYR A 1 79 ? 5.962 5.812 -14.970 1.00 88.25 79 TYR A N 1
ATOM 596 C CA . TYR A 1 79 ? 6.059 4.448 -15.500 1.00 88.25 79 TYR A CA 1
ATOM 597 C C . TYR A 1 79 ? 5.675 4.373 -16.980 1.00 88.25 79 TYR A C 1
ATOM 599 O O . TYR A 1 79 ? 6.006 3.376 -17.622 1.00 88.25 79 TYR A O 1
ATOM 607 N N . THR A 1 80 ? 4.963 5.375 -17.505 1.00 91.31 80 THR A N 1
ATOM 608 C CA . THR A 1 80 ? 4.533 5.414 -18.911 1.00 91.31 80 THR A CA 1
ATOM 609 C C . THR A 1 80 ? 5.606 5.983 -19.838 1.00 91.31 80 THR A C 1
ATOM 611 O O . THR A 1 80 ? 5.617 5.663 -21.027 1.00 91.31 80 THR A O 1
ATOM 614 N N . GLY A 1 81 ? 6.542 6.760 -19.293 1.00 92.81 81 GLY A N 1
ATOM 615 C CA . GLY A 1 81 ? 7.618 7.425 -20.020 1.00 92.81 81 GLY A CA 1
ATOM 616 C C . GLY A 1 81 ? 7.186 8.724 -20.702 1.00 92.81 81 GLY A C 1
ATOM 617 O O . GLY A 1 81 ? 7.878 9.172 -21.617 1.00 92.81 81 GLY A O 1
ATOM 618 N N . ASP A 1 82 ? 6.055 9.313 -20.306 1.00 94.88 82 ASP A N 1
ATOM 619 C CA . ASP A 1 82 ? 5.513 10.544 -20.898 1.00 94.88 82 ASP A CA 1
ATOM 620 C C . ASP A 1 82 ? 6.067 11.837 -20.260 1.00 94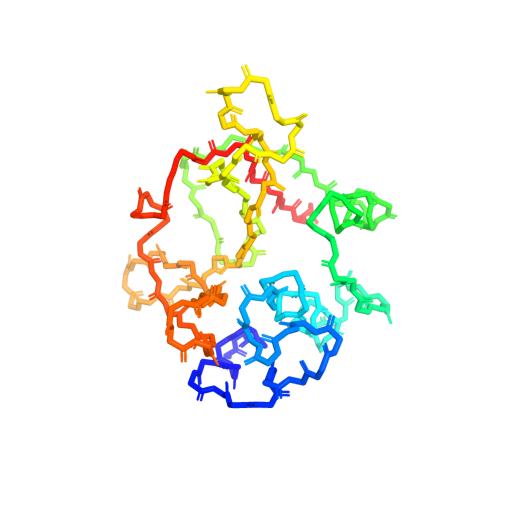.88 82 ASP A C 1
ATOM 622 O O . ASP A 1 82 ? 5.726 12.948 -20.676 1.00 94.88 82 ASP A O 1
ATOM 626 N N . GLY A 1 83 ? 6.954 11.707 -19.271 1.00 94.38 83 GLY A N 1
ATOM 627 C CA . GLY A 1 83 ? 7.540 12.806 -18.508 1.00 94.38 83 GLY A CA 1
ATOM 628 C C . GLY A 1 83 ? 6.700 13.243 -17.305 1.00 94.38 83 GLY A C 1
ATOM 629 O O . GLY A 1 83 ? 7.116 14.145 -16.567 1.00 94.38 83 GLY A O 1
ATOM 630 N N . VAL A 1 84 ? 5.544 12.621 -17.062 1.00 94.00 84 VAL A N 1
ATOM 631 C CA . VAL A 1 84 ? 4.625 12.936 -15.967 1.00 94.00 84 VAL A CA 1
ATOM 632 C C . VAL A 1 84 ? 4.561 11.767 -14.992 1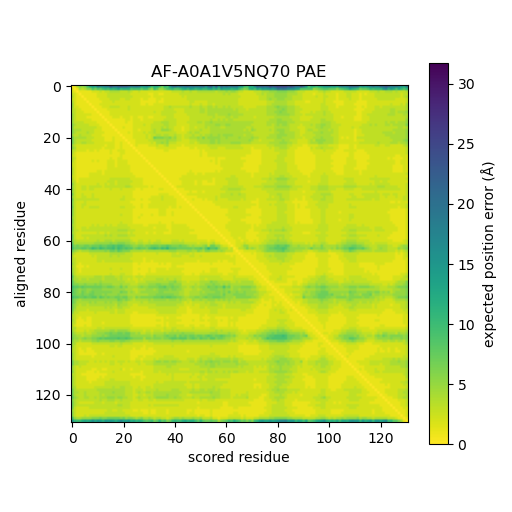.00 94.00 84 VAL A C 1
ATOM 634 O O . VAL A 1 84 ? 4.365 10.613 -15.338 1.00 94.00 84 VAL A O 1
ATOM 637 N N . LYS A 1 85 ? 4.682 12.063 -13.693 1.00 94.06 85 LYS A N 1
ATOM 638 C CA . LYS A 1 85 ? 4.517 11.021 -12.675 1.00 94.06 85 LYS A CA 1
ATOM 639 C C . LYS A 1 85 ? 3.092 10.482 -12.677 1.00 94.06 85 LYS A C 1
ATOM 641 O O . LYS A 1 85 ? 2.119 11.244 -12.587 1.00 94.06 85 LYS A O 1
ATOM 646 N N . ASP A 1 86 ? 2.988 9.170 -12.622 1.00 94.81 86 ASP A N 1
ATOM 647 C CA . ASP A 1 86 ? 1.730 8.454 -12.707 1.00 94.81 86 ASP A CA 1
ATOM 648 C C . ASP A 1 86 ? 1.067 8.230 -11.346 1.00 94.81 86 ASP A C 1
ATOM 650 O O . ASP A 1 86 ? 1.749 8.118 -10.323 1.00 94.81 86 ASP A O 1
ATOM 654 N N . PRO A 1 87 ? -0.271 8.135 -11.293 1.00 95.44 87 PRO A N 1
ATOM 655 C CA . PRO A 1 87 ? -0.966 7.754 -10.074 1.00 95.44 87 PRO A CA 1
ATOM 656 C C . PRO A 1 87 ? -0.721 6.288 -9.702 1.00 95.44 87 PRO A C 1
ATOM 658 O O . PRO A 1 87 ? -0.487 5.440 -10.564 1.00 95.44 87 PRO A O 1
ATOM 661 N N . ASP A 1 88 ? -0.845 5.981 -8.411 1.00 96.19 88 ASP A N 1
ATOM 662 C CA . ASP A 1 88 ? -0.849 4.614 -7.880 1.00 96.19 88 ASP A CA 1
ATOM 663 C C . ASP A 1 88 ? 0.460 3.829 -8.136 1.00 96.19 88 ASP A C 1
ATOM 665 O O . ASP A 1 88 ? 0.457 2.616 -8.346 1.00 96.19 88 ASP A O 1
ATOM 669 N N . THR A 1 89 ? 1.606 4.516 -8.104 1.00 96.25 89 THR A N 1
ATOM 670 C CA . THR A 1 89 ? 2.948 3.938 -8.325 1.00 96.25 89 THR A CA 1
ATOM 671 C C . THR A 1 89 ? 3.647 3.484 -7.043 1.00 96.25 89 THR A C 1
ATOM 673 O O . THR A 1 89 ? 4.645 2.766 -7.101 1.00 96.25 89 THR A O 1
ATOM 676 N N . HIS A 1 90 ? 3.137 3.867 -5.873 1.00 97.81 90 HIS A N 1
ATOM 677 C CA . HIS A 1 90 ? 3.592 3.380 -4.565 1.00 97.81 90 HIS A CA 1
ATOM 678 C C . HIS A 1 90 ? 2.398 3.115 -3.653 1.00 97.81 90 HIS A C 1
ATOM 680 O O . HIS A 1 90 ? 1.341 3.707 -3.852 1.00 97.81 90 HIS A O 1
ATOM 686 N N . ILE A 1 91 ? 2.567 2.248 -2.653 1.00 98.69 91 ILE A N 1
ATOM 687 C CA . ILE A 1 91 ? 1.472 1.777 -1.795 1.00 98.69 91 ILE A CA 1
ATOM 688 C C . ILE A 1 91 ? 1.924 1.561 -0.348 1.00 98.69 91 ILE A C 1
ATOM 690 O O . ILE A 1 91 ? 3.076 1.198 -0.084 1.00 98.69 91 ILE A O 1
ATOM 694 N N . GLY A 1 92 ? 1.018 1.812 0.594 1.00 98.25 92 GLY A N 1
ATOM 695 C CA .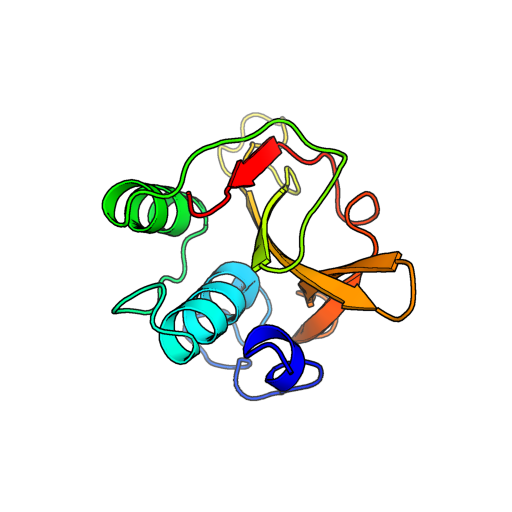 GLY A 1 92 ? 1.223 1.649 2.029 1.00 98.25 92 GLY A CA 1
ATOM 696 C C . GLY A 1 92 ? -0.074 1.344 2.776 1.00 98.25 92 GLY A C 1
ATOM 697 O O . GLY A 1 92 ? -1.160 1.362 2.200 1.00 98.25 92 GLY A O 1
ATOM 698 N N . ILE A 1 93 ? 0.047 1.070 4.074 1.00 98.31 93 ILE A N 1
ATOM 699 C CA . ILE A 1 93 ? -1.076 0.859 4.997 1.00 98.31 93 ILE A CA 1
ATOM 700 C C . ILE A 1 93 ? -0.963 1.862 6.137 1.00 98.31 93 ILE A C 1
ATOM 702 O O . ILE A 1 93 ? 0.089 1.963 6.772 1.00 98.31 93 ILE A O 1
ATOM 706 N N . ILE A 1 94 ? -2.042 2.576 6.429 1.00 97.75 94 ILE A N 1
ATOM 707 C CA . ILE A 1 94 ? -2.112 3.473 7.573 1.00 97.75 94 ILE A CA 1
ATOM 708 C C . ILE A 1 94 ? -2.109 2.665 8.873 1.00 97.75 94 ILE A C 1
ATOM 710 O O . ILE A 1 94 ? -2.908 1.752 9.076 1.00 97.75 94 ILE A O 1
ATOM 714 N N . VAL A 1 95 ? -1.226 3.043 9.789 1.00 96.31 95 VAL A N 1
ATOM 715 C CA . VAL A 1 95 ? -1.102 2.495 11.138 1.00 96.31 95 VAL A CA 1
ATOM 716 C C . VAL A 1 95 ? -1.135 3.629 12.159 1.00 96.31 95 VAL A C 1
ATOM 718 O O . VAL A 1 95 ? -0.634 4.726 11.906 1.00 96.31 95 VAL A O 1
ATOM 721 N N . LYS A 1 96 ? -1.715 3.379 13.334 1.00 93.62 96 LYS A N 1
ATOM 722 C CA . LYS A 1 96 ? -1.796 4.383 14.406 1.00 93.62 96 LYS A CA 1
ATOM 723 C C . LYS A 1 96 ? -0.513 4.404 15.233 1.00 93.62 96 LYS A C 1
ATOM 725 O O . LYS A 1 96 ? -0.205 3.392 15.856 1.00 93.62 96 LYS A O 1
ATOM 730 N N . GLU A 1 97 ? 0.249 5.495 15.225 1.00 91.06 97 GLU A N 1
ATOM 731 C CA . GLU A 1 97 ? 1.501 5.698 15.979 1.00 91.06 97 GLU A CA 1
ATOM 732 C C . GLU A 1 97 ? 1.269 6.751 17.072 1.00 91.06 97 GLU A C 1
ATOM 734 O O . GLU A 1 97 ? 1.212 7.949 16.798 1.00 91.06 97 GLU A O 1
ATOM 739 N N . GLY A 1 98 ? 1.061 6.303 18.313 1.00 89.06 98 GLY A N 1
ATOM 740 C CA . GLY A 1 98 ? 0.613 7.186 19.392 1.00 89.06 98 GLY A CA 1
ATOM 741 C C . GLY A 1 98 ? -0.722 7.858 19.044 1.00 89.06 98 GLY A C 1
ATOM 742 O O . GLY A 1 98 ? -1.734 7.179 18.854 1.00 89.06 98 GLY A O 1
ATOM 743 N N . ASN A 1 99 ? -0.706 9.190 18.935 1.00 90.06 99 ASN A N 1
ATOM 744 C CA . ASN A 1 99 ? -1.863 10.007 18.548 1.00 90.06 99 ASN A CA 1
ATOM 745 C C . ASN A 1 99 ? -1.893 10.374 17.052 1.00 90.06 99 ASN A C 1
ATOM 747 O O . ASN A 1 99 ? -2.799 11.089 16.626 1.00 90.06 99 ASN A O 1
ATOM 751 N N . SER A 1 100 ? -0.943 9.874 16.260 1.00 92.25 100 SER A N 1
ATOM 752 C CA . SER A 1 100 ? -0.798 10.184 14.834 1.00 92.25 100 SER A CA 1
ATOM 753 C C . SER A 1 100 ? -1.091 8.970 13.948 1.00 92.25 100 SER A C 1
ATOM 755 O O . SER A 1 100 ? -1.090 7.823 14.402 1.00 92.25 100 SER A O 1
ATOM 757 N N . TYR A 1 101 ? -1.324 9.217 12.658 1.00 95.31 101 TYR A N 1
ATOM 758 C CA . TYR A 1 101 ? -1.467 8.179 11.637 1.00 95.31 101 TYR A CA 1
ATOM 759 C C . TYR A 1 101 ? -0.269 8.207 10.692 1.00 95.31 101 TYR A C 1
ATOM 761 O O . TYR A 1 101 ? -0.058 9.185 9.982 1.00 95.31 101 TYR A O 1
ATOM 769 N N . MET A 1 102 ? 0.481 7.108 10.669 1.00 97.06 102 MET A N 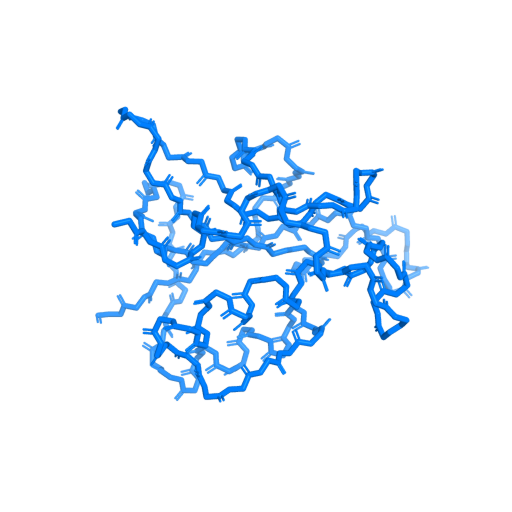1
ATOM 770 C CA . MET A 1 102 ? 1.656 6.914 9.818 1.00 97.06 102 MET A CA 1
ATOM 771 C C . MET A 1 102 ? 1.350 5.891 8.736 1.00 97.06 102 MET A C 1
ATOM 773 O O . MET A 1 102 ? 0.504 5.024 8.930 1.00 97.06 102 MET A O 1
ATOM 777 N N . ALA A 1 103 ? 2.073 5.918 7.622 1.00 97.62 103 ALA A N 1
ATOM 778 C CA . ALA A 1 103 ? 1.959 4.892 6.596 1.00 97.62 103 ALA A CA 1
ATOM 779 C C . ALA A 1 103 ? 3.117 3.887 6.681 1.00 97.62 103 ALA A C 1
ATOM 781 O O . ALA A 1 103 ? 4.284 4.238 6.472 1.00 97.62 103 ALA A O 1
ATOM 782 N N . MET A 1 104 ? 2.794 2.620 6.946 1.00 97.94 104 MET A N 1
ATOM 783 C CA . MET A 1 104 ? 3.709 1.497 6.758 1.00 97.94 104 MET A CA 1
ATOM 784 C C . MET A 1 104 ? 3.838 1.207 5.264 1.00 97.94 104 MET A C 1
ATOM 786 O O . MET A 1 104 ? 2.846 0.935 4.592 1.00 97.94 104 MET A O 1
ATOM 790 N N . ASN A 1 105 ? 5.057 1.281 4.739 1.00 97.88 105 ASN A N 1
ATOM 791 C CA . ASN A 1 105 ? 5.368 1.031 3.333 1.00 97.88 105 ASN A CA 1
ATOM 792 C C . ASN A 1 105 ? 6.802 0.499 3.188 1.00 97.88 105 ASN A C 1
ATOM 794 O O . ASN A 1 105 ? 7.587 0.571 4.134 1.00 97.88 105 ASN A O 1
ATOM 798 N N . ASN A 1 106 ? 7.173 -0.002 2.007 1.00 97.38 106 ASN A N 1
ATOM 799 C CA . ASN A 1 106 ? 8.569 -0.333 1.713 1.00 97.38 106 ASN A CA 1
ATOM 800 C C . ASN A 1 106 ? 9.355 0.909 1.283 1.00 97.38 106 ASN A C 1
ATOM 802 O O . ASN A 1 106 ? 8.965 1.583 0.333 1.00 97.38 106 ASN A O 1
ATOM 806 N N . SER A 1 107 ? 10.518 1.150 1.881 1.00 94.50 107 SER A N 1
ATOM 807 C CA . SER A 1 107 ? 11.464 2.126 1.341 1.00 94.50 107 SER A CA 1
ATOM 808 C C . SER A 1 107 ? 12.390 1.458 0.334 1.00 94.50 107 SER A C 1
ATOM 810 O O . SER A 1 107 ? 13.222 0.653 0.733 1.00 94.50 107 SER A O 1
ATOM 812 N N . SER A 1 108 ? 12.336 1.844 -0.941 1.00 89.88 108 SER A N 1
ATOM 813 C CA . SER A 1 108 ? 13.279 1.335 -1.951 1.00 89.88 108 SER A CA 1
ATOM 814 C C . SER A 1 108 ? 14.736 1.698 -1.636 1.00 89.88 108 SER A C 1
ATOM 816 O O . SER A 1 108 ? 15.641 0.921 -1.909 1.00 89.88 108 SER A O 1
ATOM 818 N N . ARG A 1 109 ? 14.974 2.843 -0.979 1.00 91.75 109 ARG A N 1
ATOM 819 C CA . ARG A 1 109 ? 16.320 3.274 -0.561 1.00 91.75 109 ARG A CA 1
ATOM 820 C C . ARG A 1 109 ? 16.889 2.421 0.574 1.00 91.75 109 ARG A C 1
ATOM 822 O O . ARG A 1 109 ? 18.068 2.091 0.548 1.00 91.75 109 ARG A O 1
ATOM 829 N N . LEU A 1 110 ? 16.076 2.099 1.583 1.00 94.69 110 LEU A N 1
ATOM 830 C CA . LEU A 1 110 ? 16.513 1.286 2.731 1.00 94.69 110 LEU A CA 1
ATOM 831 C C . LEU A 1 110 ? 16.310 -0.220 2.504 1.00 94.69 110 LEU A C 1
ATOM 833 O O . LEU A 1 110 ? 16.872 -1.041 3.232 1.00 94.69 110 LEU A O 1
ATOM 837 N N . ARG A 1 111 ? 15.518 -0.582 1.489 1.00 96.50 111 ARG A N 1
ATOM 838 C CA . ARG A 1 111 ? 15.111 -1.949 1.139 1.00 96.50 111 ARG A CA 1
ATOM 839 C C . ARG A 1 111 ? 14.488 -2.682 2.328 1.00 96.50 111 ARG A C 1
ATOM 841 O O . ARG A 1 111 ? 14.790 -3.853 2.572 1.00 96.50 111 ARG A O 1
ATOM 848 N N . THR A 1 112 ? 13.701 -1.952 3.116 1.00 97.06 112 THR A N 1
ATOM 849 C CA . THR A 1 112 ? 12.979 -2.458 4.289 1.00 97.06 112 THR A CA 1
ATOM 850 C C . THR A 1 112 ? 11.649 -1.720 4.475 1.00 97.06 112 THR A C 1
ATOM 852 O O . THR A 1 112 ? 11.533 -0.539 4.107 1.00 97.06 112 THR A O 1
ATOM 855 N N . PRO A 1 113 ? 10.641 -2.373 5.084 1.00 97.44 113 PRO A N 1
ATOM 856 C CA . PRO A 1 113 ? 9.425 -1.706 5.519 1.00 97.44 113 PRO A CA 1
ATOM 857 C C . PRO A 1 113 ? 9.705 -0.703 6.640 1.00 97.44 113 PRO A C 1
ATOM 859 O O . PRO A 1 113 ? 10.440 -0.998 7.585 1.00 97.44 113 PRO A O 1
ATOM 862 N N . ARG A 1 114 ? 9.092 0.476 6.563 1.00 97.25 114 ARG A N 1
ATOM 863 C CA . ARG A 1 114 ? 9.233 1.553 7.549 1.00 97.25 114 ARG A CA 1
ATOM 864 C C . ARG A 1 114 ? 7.939 2.337 7.706 1.00 97.25 114 ARG A C 1
ATOM 866 O O . ARG A 1 114 ? 7.041 2.243 6.873 1.00 97.25 114 ARG A O 1
ATOM 873 N N . LEU A 1 115 ? 7.901 3.177 8.736 1.00 97.19 115 LEU A N 1
ATOM 874 C CA . LEU A 1 115 ? 6.904 4.234 8.858 1.00 97.19 115 LEU A CA 1
ATOM 875 C C . LEU A 1 115 ? 7.368 5.503 8.150 1.00 97.19 115 LEU A C 1
ATOM 877 O O . LEU A 1 115 ? 8.562 5.824 8.083 1.00 97.19 115 LEU A O 1
ATOM 881 N N . SER A 1 116 ? 6.410 6.210 7.570 1.00 96.62 116 SER A N 1
ATOM 882 C CA . SER A 1 116 ? 6.585 7.521 6.951 1.00 96.62 116 SER A CA 1
ATOM 883 C C . SER A 1 116 ? 5.306 8.322 7.146 1.00 96.62 116 SER A C 1
ATOM 885 O O . SER A 1 116 ? 4.222 7.740 7.201 1.00 96.62 116 SER A O 1
ATOM 887 N N . GLU A 1 117 ? 5.428 9.642 7.246 1.00 96.19 117 GLU A N 1
ATOM 888 C CA . GLU A 1 117 ? 4.255 10.514 7.202 1.00 96.19 117 GLU A CA 1
ATOM 889 C C . GLU A 1 117 ? 3.551 10.320 5.851 1.00 96.19 117 GLU A C 1
ATOM 891 O O . GLU A 1 117 ? 4.245 10.329 4.824 1.00 96.19 117 GLU A O 1
ATOM 896 N N . PRO A 1 118 ? 2.215 10.166 5.800 1.00 95.69 118 PRO A N 1
ATOM 897 C CA . PRO A 1 118 ? 1.497 9.927 4.548 1.00 95.69 118 PRO A CA 1
ATOM 898 C C . PRO A 1 118 ? 1.794 10.963 3.455 1.00 95.69 118 PRO A C 1
ATOM 900 O O . PRO A 1 118 ? 1.861 10.611 2.285 1.00 95.69 118 PRO A O 1
ATOM 903 N N . SER A 1 119 ? 2.031 12.227 3.811 1.00 94.31 119 SER A N 1
ATOM 904 C CA . SER A 1 119 ? 2.344 13.303 2.857 1.00 94.31 119 SER A CA 1
ATOM 905 C C . SER A 1 119 ? 3.814 13.361 2.417 1.00 94.31 119 SER A C 1
ATOM 907 O O . SER A 1 119 ? 4.132 14.055 1.456 1.00 94.31 119 SER A O 1
ATOM 909 N N . SER A 1 120 ? 4.724 12.648 3.092 1.00 94.69 120 SER A N 1
ATOM 910 C CA . SER A 1 120 ? 6.180 12.764 2.873 1.00 94.69 120 SER A CA 1
ATOM 911 C C . SER A 1 120 ? 6.723 11.979 1.675 1.00 94.69 120 SER A C 1
ATOM 913 O O . SER A 1 120 ? 7.858 12.205 1.260 1.00 94.69 120 SER A O 1
ATOM 915 N N . ILE A 1 121 ? 5.943 11.046 1.125 1.00 93.88 121 ILE A N 1
ATOM 916 C CA . ILE A 1 121 ? 6.378 10.169 0.025 1.00 93.88 121 ILE A CA 1
ATOM 917 C C . ILE A 1 121 ? 6.113 10.812 -1.340 1.00 93.88 121 ILE A C 1
ATOM 919 O O . ILE A 1 121 ? 6.916 10.694 -2.265 1.00 93.88 121 ILE A O 1
ATOM 923 N N . GLY A 1 122 ? 4.973 11.480 -1.464 1.00 94.00 122 GLY A N 1
ATOM 924 C CA . GLY A 1 122 ? 4.488 12.097 -2.688 1.00 94.00 122 GLY A CA 1
ATOM 925 C C . GLY A 1 122 ? 3.009 12.454 -2.552 1.00 94.00 122 GLY A C 1
ATOM 926 O O . GLY A 1 122 ? 2.416 12.231 -1.493 1.00 94.00 122 GLY A O 1
ATOM 927 N N . PRO A 1 123 ? 2.388 12.994 -3.611 1.00 95.75 123 PRO A N 1
ATOM 928 C CA . PRO A 1 123 ? 0.953 13.231 -3.630 1.00 95.75 123 PRO A CA 1
ATOM 929 C C . PRO A 1 123 ? 0.184 11.921 -3.450 1.00 95.75 123 PRO A C 1
ATOM 931 O O . PRO A 1 123 ? 0.435 10.945 -4.162 1.00 95.75 123 PRO A O 1
ATOM 934 N N . VAL A 1 124 ? -0.751 11.908 -2.501 1.00 97.31 124 VAL A N 1
ATOM 935 C CA . VAL A 1 124 ? -1.685 10.797 -2.295 1.00 97.31 124 VAL A CA 1
ATOM 936 C C . VAL A 1 124 ? -2.693 10.801 -3.434 1.00 97.31 124 VAL A C 1
ATOM 938 O O . VAL A 1 124 ? -3.316 11.827 -3.702 1.00 97.31 124 VAL A O 1
ATOM 941 N N . THR A 1 125 ? -2.847 9.668 -4.108 1.00 97.38 125 THR A N 1
ATOM 942 C CA . THR A 1 125 ? -3.756 9.526 -5.253 1.00 97.38 125 THR A CA 1
ATOM 943 C C . THR A 1 125 ? -5.004 8.739 -4.917 1.00 97.38 125 THR A C 1
ATOM 945 O O . THR A 1 125 ? -6.047 8.964 -5.526 1.00 97.38 125 THR A O 1
ATOM 948 N N . ARG A 1 126 ? -4.920 7.846 -3.929 1.00 97.94 126 ARG A N 1
ATOM 949 C CA . ARG A 1 126 ? -6.035 6.995 -3.530 1.00 97.94 126 ARG A CA 1
ATOM 950 C C . ARG A 1 126 ? -5.918 6.608 -2.067 1.00 97.94 126 ARG A C 1
ATOM 952 O O . ARG A 1 126 ? -4.823 6.351 -1.566 1.00 97.94 126 ARG A O 1
ATOM 959 N N . VAL A 1 127 ? -7.067 6.523 -1.407 1.00 98.31 127 VAL A N 1
ATOM 960 C CA . VAL A 1 127 ? -7.207 5.893 -0.096 1.00 98.31 127 VAL A CA 1
ATOM 961 C C . VAL A 1 127 ? -8.359 4.912 -0.174 1.00 98.31 127 VAL A C 1
ATOM 963 O O . VAL A 1 127 ? -9.465 5.285 -0.557 1.00 98.31 127 VAL A O 1
ATOM 966 N N . MET A 1 128 ? -8.092 3.662 0.179 1.00 98.19 128 MET A N 1
ATOM 967 C CA . MET A 1 128 ? -9.065 2.584 0.177 1.00 98.19 128 MET A CA 1
ATOM 968 C C . MET A 1 128 ? -9.345 2.142 1.602 1.00 98.19 128 MET A C 1
ATOM 970 O O . MET A 1 128 ? -8.426 1.905 2.390 1.00 98.19 128 MET A O 1
ATOM 974 N N . ARG A 1 129 ? -10.626 1.980 1.916 1.00 97.69 129 ARG A N 1
ATOM 975 C CA . ARG A 1 129 ? -11.097 1.574 3.236 1.00 97.69 129 ARG A CA 1
ATOM 976 C C . ARG A 1 129 ? -12.099 0.437 3.106 1.00 97.69 129 ARG A C 1
ATOM 978 O O . ARG A 1 129 ? -12.963 0.457 2.226 1.00 97.69 129 ARG A O 1
ATOM 985 N N . LYS A 1 130 ? -11.990 -0.552 3.993 1.00 94.44 130 LYS A N 1
ATOM 986 C CA . LYS A 1 130 ? -13.002 -1.602 4.118 1.00 94.44 130 LYS A CA 1
ATOM 987 C C . LYS A 1 130 ? -14.251 -1.023 4.788 1.00 94.44 130 LYS A C 1
ATOM 989 O O . LYS A 1 130 ? -14.125 -0.334 5.801 1.00 94.44 130 LYS A O 1
ATOM 994 N N . SER A 1 131 ? -15.412 -1.264 4.170 1.00 77.19 131 SER A N 1
ATOM 995 C CA . SER A 1 131 ? -16.728 -0.887 4.714 1.00 77.19 131 SER A CA 1
ATOM 996 C C . SER A 1 131 ? -17.036 -1.660 5.989 1.00 77.19 131 SER A C 1
ATOM 998 O O . SER A 1 131 ? -16.655 -2.853 6.031 1.00 77.19 131 SER A O 1
#

Mean predicted aligned error: 2.77 Å

Radius of gyration: 13.51 Å; Cα contacts (8 Å, |Δi|>4): 286; chains: 1; bounding box: 33×28×40 Å

Sequence (131 aa):
MSEARKLIGSTQFRTADVDYGNLACAKVVTTALKNAGALDSVSLNCRSTVDMLHAKGWKDVSAPPYKEGDVILWKTYDYTGDGVKDPDTHIGIIVKEGNSYMAMNNSSRLRTPRLSEPSSIGPVTRVMRKS